Protein AF-A0A565AND0-F1 (afdb_monomer)

Secondary structure (DSSP, 8-state):
--HHHHHHHT--TT--HHHHHHHHHHHHHHT-TTT-TT-HHHHHHHHHHHHHHHHHHH-

InterPro domains:
  IPR001623 DnaJ domain [PF00226] (4-55)
  IPR001623 DnaJ domain [PR00625] (6-24)
  IPR001623 DnaJ domain [PR00625] (24-39)
  IPR001623 DnaJ domain [PR00625] (41-59)
  IPR001623 DnaJ domain [PS50076] (4-59)
  IPR001623 DnaJ domain [SM00271] (3-58)
  IPR001623 DnaJ domain [cd06257] (4-55)
  IPR036869 Chaperone J-domain superfamily [G3DSA:1.10.287.110] (1-58)
  IPR036869 Chaperone J-domain superfamily [SSF46565] (3-55)
  IPR051938 Apoptosis and cytoskeleton modulation protein [PTHR44145] (3-55)

Foldseek 3Di:
DLVVLCVLLVHDLPDDLVSLVVSLVVLCVVLPCVVVVPPVVSVVSNVSSVVSSVVSVVD

pLDDT: mean 84.46, std 7.5, range [58.97, 91.56]

Solvent-accessible surface area (backbone atoms only — not comparable to full-atom values): 3398 Å² total; per-residue (Å²): 126,66,65,62,32,25,58,71,50,71,46,59,91,82,53,54,69,71,54,52,50,52,34,44,54,53,48,44,64,73,27,26,56,91,84,33,77,88,38,71,64,29,51,51,51,38,51,53,43,51,50,27,52,54,49,68,72,74,106

Structure (mmCIF, N/CA/C/O backbone):
data_AF-A0A565AND0-F1
#
_entry.id   AF-A0A565AND0-F1
#
loop_
_atom_site.group_PDB
_atom_site.id
_atom_site.type_symbol
_atom_site.label_atom_id
_atom_site.label_alt_id
_atom_site.label_comp_id
_atom_site.label_asym_id
_atom_site.label_entity_id
_atom_site.label_seq_id
_atom_site.pdbx_PDB_ins_code
_atom_site.Cartn_x
_atom_site.Cartn_y
_atom_site.Cartn_z
_atom_site.occupancy
_atom_site.B_iso_or_equiv
_atom_site.auth_seq_id
_atom_site.auth_comp_id
_atom_site.auth_asym_id
_atom_site.auth_atom_id
_atom_site.pdbx_PDB_model_num
ATOM 1 N N . MET A 1 1 ? -1.262 17.091 2.473 1.00 59.88 1 MET A N 1
ATOM 2 C CA . MET A 1 1 ? -0.283 16.257 3.214 1.00 59.88 1 MET A CA 1
ATOM 3 C C . MET A 1 1 ? -0.850 14.895 3.595 1.00 59.88 1 MET A C 1
ATOM 5 O O . MET A 1 1 ? -0.128 13.937 3.400 1.00 59.88 1 MET A O 1
ATOM 9 N N . GLU A 1 2 ? -2.101 14.762 4.051 1.00 58.97 2 GLU A N 1
ATOM 10 C CA . GLU A 1 2 ? -2.777 13.444 4.105 1.00 58.97 2 GLU A CA 1
ATOM 11 C C . GLU A 1 2 ? -3.706 13.204 2.909 1.00 58.97 2 GLU A C 1
ATOM 13 O O . GLU A 1 2 ? -3.757 12.096 2.389 1.00 58.97 2 GLU A O 1
ATOM 18 N N . GLN A 1 3 ? -4.379 14.252 2.416 1.00 60.62 3 GLN A N 1
ATOM 19 C CA . GLN A 1 3 ? -5.281 14.159 1.258 1.00 60.62 3 GLN A CA 1
ATOM 20 C C . GLN A 1 3 ? -4.588 13.583 0.015 1.00 60.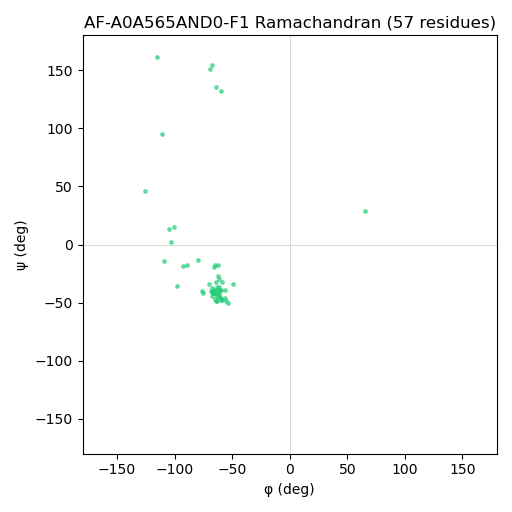62 3 GLN A C 1
ATOM 22 O O . GLN A 1 3 ? -5.153 12.711 -0.637 1.00 60.62 3 GLN A O 1
ATOM 27 N N . ASP A 1 4 ? -3.330 13.965 -0.223 1.00 72.75 4 ASP A N 1
ATOM 28 C CA . ASP A 1 4 ? -2.525 13.453 -1.334 1.00 72.75 4 ASP A CA 1
ATOM 29 C C . ASP A 1 4 ? -2.341 11.922 -1.293 1.00 72.75 4 ASP A C 1
ATOM 31 O O . ASP A 1 4 ? -2.268 11.283 -2.339 1.00 72.75 4 ASP A O 1
ATOM 35 N N . TYR A 1 5 ? -2.294 11.309 -0.102 1.00 79.56 5 TYR A N 1
ATOM 36 C CA . TYR A 1 5 ? -2.118 9.860 0.053 1.00 79.56 5 TYR A CA 1
ATOM 37 C C . TYR A 1 5 ? -3.400 9.082 -0.244 1.00 79.56 5 TYR A C 1
AT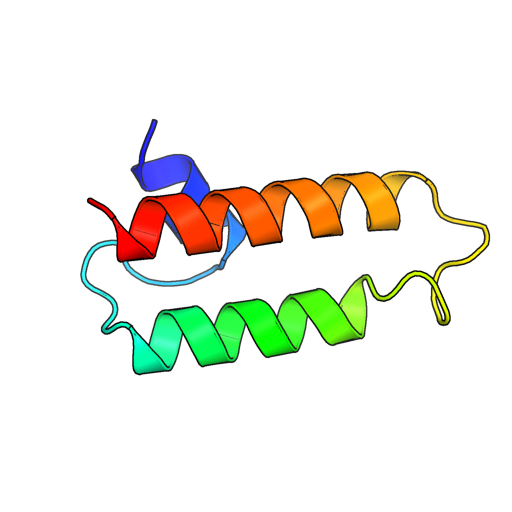OM 39 O O . TYR A 1 5 ? -3.355 8.044 -0.907 1.00 79.56 5 TYR A O 1
ATOM 47 N N . TYR A 1 6 ? -4.547 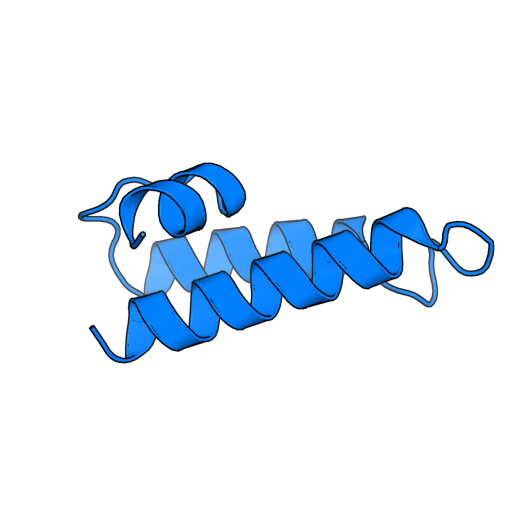9.602 0.197 1.00 81.06 6 TYR A N 1
ATOM 48 C CA . TYR A 1 6 ? -5.851 9.028 -0.130 1.00 81.06 6 TYR A CA 1
ATOM 49 C C . TYR A 1 6 ? -6.140 9.137 -1.631 1.00 81.06 6 TYR A C 1
ATOM 51 O O . TYR A 1 6 ? -6.597 8.168 -2.236 1.00 81.06 6 TYR A O 1
ATOM 59 N N . GLU A 1 7 ? -5.773 10.258 -2.259 1.00 82.25 7 GLU A N 1
ATOM 60 C CA . GLU A 1 7 ? -5.856 10.426 -3.714 1.00 82.25 7 GLU A CA 1
ATOM 61 C C . GLU A 1 7 ? -4.900 9.489 -4.468 1.00 82.25 7 GLU A C 1
ATOM 63 O O . GLU A 1 7 ? -5.300 8.891 -5.468 1.00 82.25 7 GLU A O 1
ATOM 68 N N . LEU A 1 8 ? -3.679 9.274 -3.962 1.00 83.50 8 LEU A N 1
ATOM 69 C CA . LEU A 1 8 ? -2.719 8.297 -4.501 1.00 83.50 8 LEU A CA 1
ATOM 70 C C . LEU A 1 8 ? -3.244 6.858 -4.457 1.00 83.50 8 LEU A C 1
ATOM 72 O O . LEU A 1 8 ? -3.009 6.085 -5.386 1.00 83.50 8 LEU A O 1
ATOM 76 N N . LEU 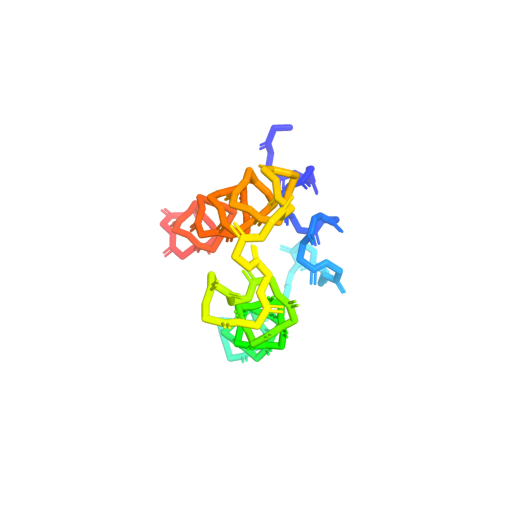A 1 9 ? -3.944 6.499 -3.380 1.00 83.50 9 LEU A N 1
ATOM 77 C CA . LEU A 1 9 ? -4.608 5.205 -3.225 1.00 83.50 9 LEU A CA 1
ATOM 78 C C . LEU A 1 9 ? -5.947 5.136 -3.978 1.00 83.50 9 LEU A C 1
ATOM 80 O O . LEU A 1 9 ? -6.503 4.050 -4.131 1.00 83.50 9 LEU A O 1
ATOM 84 N N . GLY A 1 10 ? -6.479 6.272 -4.438 1.00 84.81 10 GLY A N 1
ATOM 85 C CA . GLY A 1 10 ? -7.801 6.364 -5.054 1.00 84.81 10 GLY A CA 1
ATOM 86 C C . GLY A 1 10 ? -8.946 6.042 -4.090 1.00 84.81 10 GLY A C 1
ATOM 87 O O . GLY A 1 10 ? -9.981 5.536 -4.522 1.00 84.81 10 GLY A O 1
ATOM 88 N N . VAL A 1 11 ? -8.757 6.294 -2.794 1.00 87.25 11 VAL A N 1
ATOM 89 C CA . VAL A 1 11 ? -9.749 6.040 -1.740 1.00 87.25 11 VAL A CA 1
ATOM 90 C C . VAL A 1 11 ? -10.203 7.342 -1.089 1.00 87.25 11 VAL A C 1
ATOM 92 O O . VAL A 1 11 ? -9.553 8.379 -1.198 1.00 87.25 11 VAL A O 1
ATOM 95 N N . SER A 1 12 ? -11.346 7.307 -0.408 1.00 84.38 12 SER A N 1
ATOM 96 C CA . SER A 1 12 ? -11.815 8.467 0.353 1.00 84.38 12 SER A CA 1
ATOM 97 C C . SER A 1 12 ? -10.922 8.729 1.571 1.00 84.38 12 SER A C 1
ATOM 99 O O . SER A 1 12 ? -10.404 7.794 2.173 1.00 84.38 12 SER A O 1
ATOM 101 N N . THR A 1 13 ? -10.813 9.986 2.010 1.00 81.56 13 THR A N 1
ATOM 102 C CA . THR A 1 13 ? -10.120 10.349 3.264 1.00 81.56 13 THR A CA 1
ATOM 103 C C . THR A 1 13 ? -10.765 9.742 4.511 1.00 81.56 13 THR A C 1
ATOM 105 O O . THR A 1 13 ? -10.144 9.705 5.562 1.00 81.56 13 THR A O 1
ATOM 108 N N . ASN A 1 14 ? -12.015 9.286 4.395 1.00 81.56 14 ASN A N 1
ATOM 109 C CA . ASN A 1 14 ? -12.756 8.569 5.435 1.00 81.56 14 ASN A CA 1
ATOM 110 C C . AS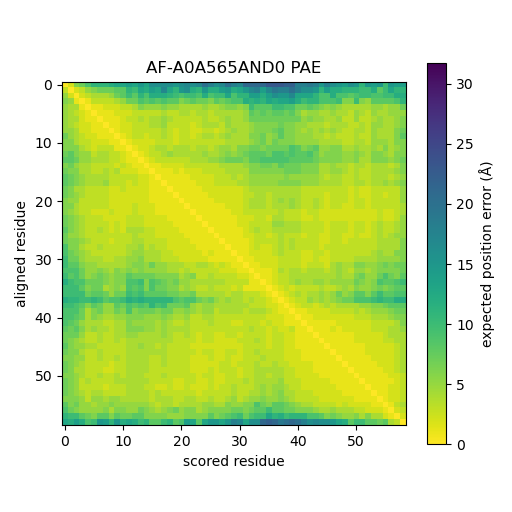N A 1 14 ? -12.860 7.059 5.147 1.00 81.56 14 ASN A C 1
ATOM 112 O O . ASN A 1 14 ? -13.704 6.373 5.728 1.00 81.56 14 ASN A O 1
ATOM 116 N N . ALA A 1 15 ? -12.075 6.543 4.197 1.00 85.44 15 ALA A N 1
ATOM 117 C CA . ALA A 1 15 ? -12.123 5.137 3.829 1.00 85.44 15 ALA A CA 1
ATOM 118 C C . ALA A 1 15 ? -11.691 4.259 5.016 1.00 85.44 15 ALA A C 1
ATOM 120 O O . ALA A 1 15 ? -10.688 4.552 5.667 1.00 85.44 15 ALA A O 1
ATOM 121 N N . PRO A 1 16 ? -12.411 3.161 5.300 1.00 88.12 16 PRO A N 1
ATOM 122 C CA . PRO A 1 16 ? -12.010 2.241 6.352 1.00 88.12 16 PRO A CA 1
ATOM 123 C C . PRO A 1 16 ? -10.716 1.520 5.964 1.00 88.12 16 PRO A C 1
ATOM 125 O O . PRO A 1 16 ? -10.457 1.275 4.784 1.00 88.12 16 PRO A O 1
ATOM 128 N N . GLU A 1 17 ? -9.953 1.062 6.958 1.00 86.25 17 GLU A N 1
ATOM 129 C CA . GLU A 1 17 ? -8.693 0.322 6.761 1.00 86.25 17 GLU A CA 1
ATOM 130 C C . GLU A 1 17 ? -8.816 -0.837 5.756 1.00 86.25 17 GLU A C 1
ATOM 132 O O . GLU A 1 17 ? -7.886 -1.133 5.006 1.00 86.25 17 GLU A O 1
ATOM 137 N N . GLY A 1 18 ? -9.980 -1.495 5.708 1.00 89.38 18 GLY A N 1
ATOM 138 C CA . GLY A 1 18 ? -10.267 -2.559 4.746 1.00 89.38 18 GLY A CA 1
ATOM 139 C C . GLY A 1 18 ? -10.262 -2.091 3.286 1.00 89.38 18 GLY A C 1
ATOM 140 O O . GLY A 1 18 ? -9.791 -2.821 2.413 1.00 89.38 18 GLY A O 1
ATOM 141 N N . GLU A 1 19 ? -10.745 -0.881 3.012 1.00 89.75 19 GLU A N 1
ATOM 142 C CA . GLU A 1 19 ? -10.745 -0.269 1.680 1.00 89.75 19 GLU A CA 1
ATOM 143 C C . GLU A 1 19 ? -9.342 0.216 1.301 1.00 89.75 19 GLU A C 1
ATOM 145 O O . GLU A 1 19 ? -8.868 -0.088 0.206 1.00 89.75 19 GLU A O 1
ATOM 150 N N . ILE A 1 20 ? -8.630 0.831 2.251 1.00 88.25 20 ILE A N 1
ATOM 151 C CA . ILE A 1 20 ? -7.233 1.261 2.093 1.00 88.25 20 ILE A CA 1
ATOM 152 C C . ILE A 1 20 ? -6.334 0.050 1.784 1.00 88.25 20 ILE A C 1
ATOM 154 O O . ILE A 1 20 ? -5.580 0.072 0.810 1.00 88.25 20 ILE A O 1
ATOM 158 N N . LYS A 1 21 ? -6.477 -1.066 2.521 1.00 89.69 21 LYS A N 1
ATOM 159 C CA . LYS A 1 21 ? -5.790 -2.337 2.211 1.00 89.69 21 LYS A CA 1
ATOM 160 C C . LYS A 1 21 ? -6.096 -2.815 0.801 1.00 89.69 21 LYS A C 1
ATOM 162 O O . LYS A 1 21 ? -5.196 -3.244 0.085 1.00 89.69 21 LYS A O 1
ATOM 167 N N . LYS A 1 22 ? -7.365 -2.792 0.400 1.00 91.56 22 LYS A N 1
ATOM 168 C CA . LYS A 1 22 ? -7.795 -3.314 -0.902 1.00 91.56 22 LYS A CA 1
ATOM 169 C C . LYS A 1 22 ? -7.213 -2.492 -2.054 1.00 91.56 22 LYS A C 1
ATOM 171 O O . LYS A 1 22 ? -6.730 -3.078 -3.023 1.00 91.56 22 LYS A O 1
ATOM 176 N N . ALA A 1 23 ? -7.201 -1.168 -1.915 1.00 91.38 23 ALA A N 1
ATOM 177 C CA . ALA A 1 23 ? -6.561 -0.252 -2.852 1.00 91.38 23 ALA A CA 1
ATOM 178 C C . ALA A 1 23 ? -5.043 -0.467 -2.914 1.00 91.38 23 ALA A C 1
ATOM 180 O O . ALA A 1 23 ? -4.499 -0.670 -4.003 1.00 91.38 23 ALA A O 1
ATOM 181 N N . TYR A 1 24 ? -4.382 -0.540 -1.753 1.00 91.25 24 TYR A N 1
ATOM 182 C CA . TYR A 1 24 ? -2.956 -0.849 -1.648 1.00 91.25 24 TYR A CA 1
ATOM 183 C C . TYR A 1 24 ? -2.605 -2.150 -2.376 1.00 91.25 24 TYR A C 1
ATOM 185 O O . TYR A 1 24 ? -1.732 -2.154 -3.237 1.00 91.25 24 TYR A O 1
ATOM 193 N N . TYR A 1 25 ? -3.327 -3.245 -2.118 1.00 90.69 25 TYR A N 1
ATOM 194 C CA . TYR A 1 25 ? -3.095 -4.527 -2.792 1.00 90.69 25 TYR A CA 1
ATOM 195 C C . TYR A 1 25 ? -3.296 -4.453 -4.312 1.00 90.69 25 TYR A C 1
ATOM 197 O O . TYR A 1 25 ? -2.570 -5.114 -5.061 1.00 90.69 25 TYR A O 1
ATOM 205 N N . GLY A 1 26 ? -4.269 -3.668 -4.781 1.00 90.50 26 GLY A N 1
ATOM 206 C CA . GLY A 1 26 ? -4.496 -3.438 -6.209 1.00 90.50 26 GLY A CA 1
ATOM 207 C C . GLY A 1 26 ? -3.315 -2.728 -6.870 1.00 90.50 26 GLY A C 1
ATOM 208 O O . GLY A 1 26 ? -2.796 -3.192 -7.888 1.00 90.50 26 GLY A O 1
ATOM 209 N N . HIS A 1 27 ? -2.842 -1.646 -6.257 1.00 89.06 27 HIS A N 1
ATOM 210 C CA . HIS A 1 27 ? -1.680 -0.896 -6.726 1.00 89.06 27 HIS A CA 1
ATOM 211 C C . HIS A 1 27 ? -0.372 -1.680 -6.595 1.00 89.06 27 HIS A C 1
ATOM 213 O O . HIS A 1 27 ? 0.417 -1.685 -7.533 1.00 89.06 27 HIS A O 1
ATOM 219 N N . ALA A 1 28 ? -0.169 -2.409 -5.498 1.00 88.19 28 ALA A N 1
ATOM 220 C CA . ALA A 1 28 ? 1.006 -3.242 -5.261 1.00 88.19 28 ALA A CA 1
ATOM 221 C C . ALA A 1 28 ? 1.164 -4.332 -6.325 1.00 88.19 28 ALA A C 1
ATOM 223 O O . ALA A 1 28 ? 2.271 -4.580 -6.788 1.00 88.19 28 ALA A O 1
ATOM 224 N N . LYS A 1 29 ? 0.060 -4.952 -6.764 1.00 89.62 29 LYS A N 1
ATOM 225 C CA . LYS A 1 29 ? 0.081 -5.891 -7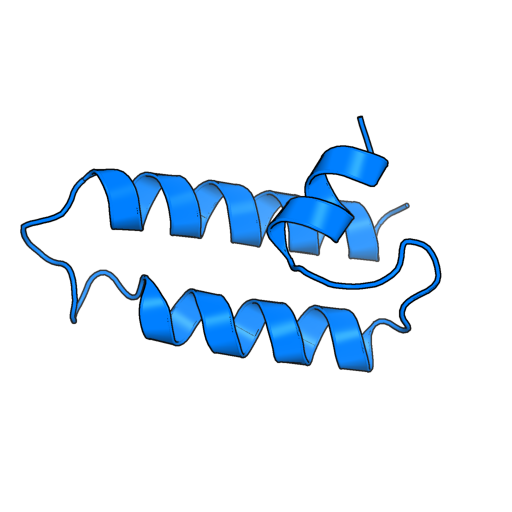.896 1.00 89.62 29 LYS A CA 1
ATOM 226 C C . LYS A 1 29 ? 0.366 -5.191 -9.221 1.00 89.62 29 LYS A C 1
ATOM 228 O O . LYS A 1 29 ? 1.109 -5.723 -10.037 1.00 89.62 29 LYS A O 1
ATOM 233 N N . LYS A 1 30 ? -0.211 -4.007 -9.436 1.00 87.12 30 LYS A N 1
ATOM 234 C CA . LYS A 1 30 ? -0.040 -3.233 -10.673 1.00 87.12 30 LYS A CA 1
ATOM 235 C C . LYS A 1 30 ? 1.391 -2.726 -10.851 1.00 87.12 30 LYS A C 1
ATOM 237 O O . LYS A 1 30 ? 1.915 -2.780 -11.956 1.00 87.12 30 LYS A O 1
ATOM 242 N N . PHE A 1 31 ? 2.011 -2.272 -9.768 1.00 88.75 31 PHE A N 1
ATOM 243 C CA . PHE A 1 31 ? 3.367 -1.728 -9.730 1.00 88.75 31 PHE A CA 1
ATOM 244 C C . PHE A 1 31 ? 4.397 -2.737 -9.211 1.00 88.75 31 PHE A C 1
ATOM 246 O O . PHE A 1 31 ? 5.502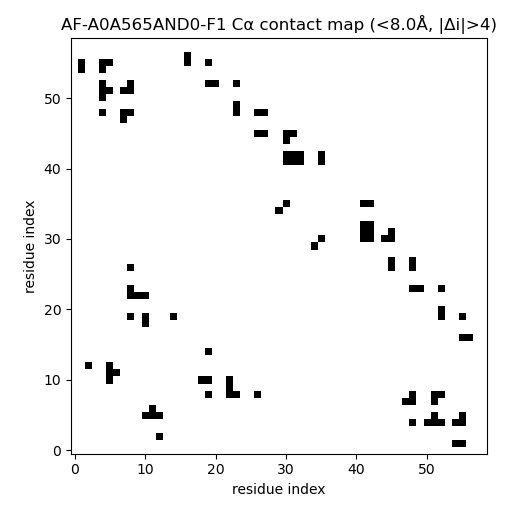 -2.356 -8.842 1.00 88.75 31 PHE A O 1
ATOM 253 N N . HIS A 1 32 ? 4.048 -4.027 -9.161 1.00 85.88 32 HIS A N 1
ATOM 254 C CA . HIS A 1 32 ? 4.930 -5.046 -8.605 1.00 85.88 32 HIS A CA 1
ATOM 255 C C . HIS A 1 32 ? 6.256 -5.078 -9.384 1.00 85.88 32 HIS A C 1
ATOM 257 O O . HIS A 1 32 ? 6.210 -5.163 -10.618 1.00 85.88 32 HIS A O 1
ATOM 263 N N . PRO A 1 33 ? 7.422 -5.079 -8.711 1.00 83.25 33 PRO A N 1
ATOM 264 C CA . PRO A 1 33 ? 8.724 -5.041 -9.381 1.00 83.25 33 PRO A CA 1
ATOM 265 C C . PRO A 1 33 ? 8.937 -6.257 -10.283 1.00 83.25 33 PRO A C 1
ATOM 267 O O . PRO A 1 33 ? 9.570 -6.155 -11.322 1.00 83.25 33 PRO A O 1
ATOM 270 N N . ASP A 1 34 ? 8.339 -7.405 -9.947 1.00 87.31 34 ASP A N 1
ATOM 271 C CA . ASP A 1 34 ? 8.423 -8.601 -10.794 1.00 87.31 34 ASP A CA 1
ATOM 272 C C . ASP A 1 34 ? 7.760 -8.425 -12.173 1.00 87.31 34 ASP A C 1
ATOM 274 O O . ASP A 1 34 ? 8.247 -8.988 -13.154 1.00 87.31 34 ASP A O 1
ATOM 278 N N . MET A 1 35 ? 6.690 -7.623 -12.255 1.00 86.94 35 MET A N 1
ATOM 279 C CA . MET A 1 35 ? 5.988 -7.317 -13.509 1.00 86.94 35 MET A CA 1
ATOM 280 C C . MET A 1 35 ? 6.514 -6.045 -14.187 1.00 86.94 35 MET A C 1
ATOM 282 O O . MET A 1 35 ? 6.286 -5.858 -15.377 1.00 86.94 35 MET A O 1
ATOM 286 N N . ASN A 1 36 ? 7.221 -5.192 -13.442 1.00 88.19 36 ASN A N 1
ATOM 287 C CA . ASN A 1 36 ? 7.691 -3.877 -13.876 1.00 88.19 36 ASN A CA 1
ATOM 288 C C . ASN A 1 36 ? 9.210 -3.734 -13.670 1.00 88.19 36 ASN A C 1
ATOM 290 O O . ASN A 1 36 ? 9.681 -2.739 -13.128 1.00 88.19 36 ASN A O 1
ATOM 294 N N . LYS A 1 37 ? 9.981 -4.754 -14.072 1.00 83.44 37 LYS A N 1
ATOM 295 C CA . LYS A 1 37 ? 11.439 -4.816 -13.851 1.00 83.44 37 LYS A CA 1
ATOM 296 C C . LYS A 1 37 ? 12.213 -3.692 -14.554 1.00 83.44 37 LYS A C 1
ATOM 298 O O . LYS A 1 37 ? 13.279 -3.310 -14.085 1.00 83.44 37 LYS A O 1
ATOM 303 N N . ASP A 1 38 ? 11.668 -3.172 -15.650 1.00 88.00 38 ASP A N 1
ATOM 304 C CA . ASP A 1 38 ? 12.282 -2.133 -16.483 1.00 88.00 38 ASP A CA 1
ATOM 305 C C . ASP A 1 38 ? 11.667 -0.739 -16.262 1.00 88.00 38 ASP A C 1
ATOM 307 O O . ASP A 1 38 ? 12.060 0.220 -16.926 1.00 88.00 38 ASP A O 1
ATOM 311 N N . ASP A 1 39 ? 10.702 -0.610 -15.343 1.00 86.62 39 ASP A N 1
ATOM 312 C CA . ASP A 1 39 ? 9.974 0.637 -15.103 1.00 86.62 39 ASP A CA 1
ATOM 313 C C . ASP A 1 39 ? 10.344 1.226 -13.727 1.00 86.62 39 ASP A C 1
ATOM 315 O O . ASP A 1 39 ? 9.767 0.854 -12.701 1.00 86.62 39 ASP A O 1
ATOM 319 N N . PRO A 1 40 ? 11.315 2.156 -13.664 1.00 86.25 40 PRO A N 1
ATOM 320 C CA . PRO A 1 40 ? 11.716 2.788 -12.405 1.00 86.25 40 PRO A CA 1
ATOM 321 C C . PRO A 1 40 ? 10.604 3.665 -11.806 1.00 86.25 40 PRO A C 1
ATOM 323 O O . PRO A 1 40 ? 10.605 3.960 -10.610 1.00 86.25 40 PRO A O 1
ATOM 326 N N . GLU A 1 41 ? 9.624 4.076 -12.614 1.00 86.69 41 GLU A N 1
ATOM 327 C CA . GLU A 1 41 ? 8.433 4.758 -12.115 1.00 86.69 41 GLU A CA 1
ATOM 328 C C . GLU A 1 41 ? 7.514 3.827 -11.315 1.00 86.69 41 GLU A C 1
ATOM 330 O O . GLU A 1 41 ? 6.889 4.286 -10.357 1.00 86.69 41 GLU A O 1
ATOM 335 N N . ALA A 1 42 ? 7.421 2.543 -11.665 1.00 87.94 42 AL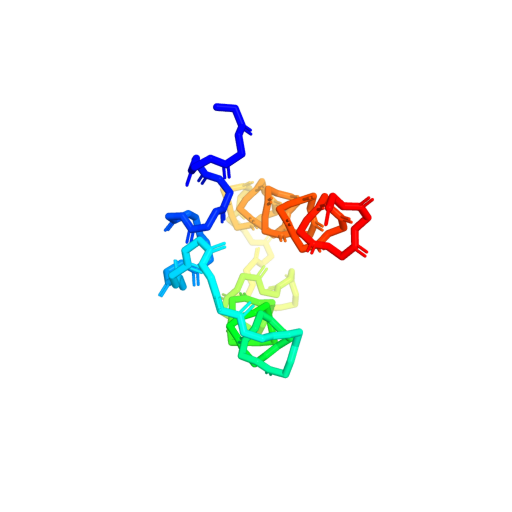A A N 1
ATOM 336 C CA . ALA A 1 42 ? 6.638 1.561 -10.926 1.00 87.94 42 ALA A CA 1
ATOM 337 C C . ALA A 1 42 ? 7.195 1.359 -9.515 1.00 87.94 42 ALA A C 1
ATOM 339 O O . ALA A 1 42 ? 6.421 1.361 -8.561 1.00 87.94 42 ALA A O 1
ATOM 340 N N . GLU A 1 43 ? 8.520 1.286 -9.359 1.00 86.12 43 GLU A N 1
ATOM 341 C CA . GLU A 1 43 ? 9.163 1.247 -8.040 1.00 86.12 43 GLU A CA 1
ATOM 342 C C . GLU A 1 43 ? 8.808 2.493 -7.218 1.00 86.12 43 GLU A C 1
ATOM 344 O O . GLU A 1 43 ? 8.360 2.384 -6.073 1.00 86.12 43 GLU A O 1
ATOM 349 N N . LYS A 1 44 ? 8.918 3.683 -7.822 1.00 88.56 44 LYS A N 1
ATOM 350 C CA . LYS A 1 44 ? 8.569 4.942 -7.157 1.00 88.56 44 LYS A CA 1
ATOM 351 C C . LYS A 1 44 ? 7.100 4.969 -6.722 1.00 88.56 44 LYS A C 1
ATOM 353 O O . LYS A 1 44 ? 6.820 5.252 -5.559 1.00 88.56 44 LYS A O 1
ATOM 358 N N . LYS A 1 45 ? 6.175 4.598 -7.614 1.00 87.69 45 LYS A N 1
ATOM 359 C CA . LYS A 1 45 ? 4.731 4.518 -7.325 1.00 87.69 45 LYS A CA 1
ATOM 360 C C . LYS A 1 45 ? 4.424 3.478 -6.249 1.00 87.69 45 LYS A C 1
ATOM 362 O O . LYS A 1 45 ? 3.600 3.733 -5.378 1.00 87.69 45 LYS A O 1
ATOM 367 N N . PHE A 1 46 ? 5.099 2.331 -6.261 1.00 89.25 46 PHE A N 1
ATOM 368 C CA . PHE A 1 46 ? 4.970 1.307 -5.223 1.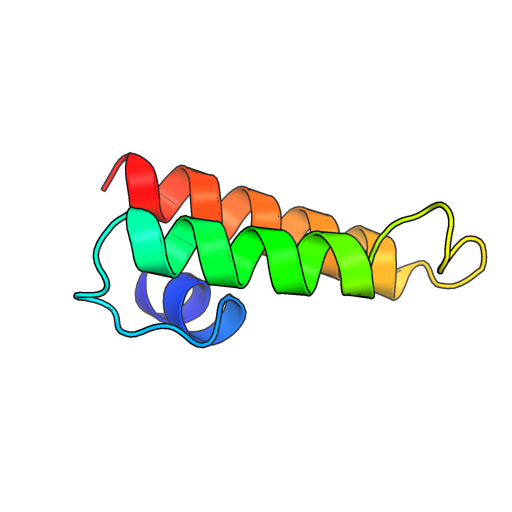00 89.25 46 PHE A CA 1
ATOM 369 C C . PHE A 1 46 ? 5.389 1.837 -3.844 1.00 89.25 46 PHE A C 1
ATOM 371 O O . PHE A 1 46 ? 4.716 1.585 -2.839 1.00 89.25 46 PHE A O 1
ATOM 378 N N . HIS A 1 47 ? 6.474 2.611 -3.797 1.00 87.75 47 HIS A N 1
ATOM 379 C CA . HIS A 1 47 ? 6.962 3.251 -2.579 1.00 87.75 47 HIS A CA 1
ATOM 380 C C . HIS A 1 47 ? 6.003 4.341 -2.076 1.00 87.75 47 HIS A C 1
ATOM 382 O O . HIS A 1 47 ? 5.684 4.375 -0.888 1.00 87.75 47 HIS A O 1
ATOM 388 N N . GLU A 1 48 ? 5.488 5.189 -2.972 1.00 88.50 48 GLU A N 1
ATOM 389 C CA . GLU A 1 48 ? 4.495 6.222 -2.639 1.00 88.50 48 GLU A CA 1
ATOM 390 C C . GLU A 1 48 ? 3.198 5.612 -2.097 1.00 88.50 48 GLU A C 1
ATOM 392 O O . GLU A 1 48 ? 2.694 6.056 -1.068 1.00 88.50 48 GLU A O 1
ATOM 397 N N . VAL A 1 49 ? 2.706 4.540 -2.721 1.00 88.62 49 VAL A N 1
ATOM 398 C CA . VAL A 1 49 ? 1.505 3.813 -2.283 1.00 88.62 49 VAL A CA 1
ATOM 399 C C . VAL A 1 49 ? 1.724 3.094 -0.945 1.00 88.62 49 VAL A C 1
ATOM 401 O O . VAL A 1 49 ? 0.824 3.082 -0.106 1.00 88.62 49 VAL A O 1
ATOM 404 N N . SER A 1 50 ? 2.914 2.538 -0.696 1.00 88.25 50 SER A N 1
ATOM 405 C CA . SER A 1 50 ? 3.245 1.939 0.610 1.00 88.25 50 SER A CA 1
ATOM 406 C C . SER A 1 50 ? 3.298 2.982 1.719 1.00 88.25 50 SER A C 1
ATOM 408 O O . SER A 1 50 ? 2.760 2.757 2.800 1.00 88.25 50 SER A O 1
ATOM 410 N N . LYS A 1 51 ? 3.888 4.147 1.439 1.00 88.38 51 LYS A N 1
ATOM 411 C CA . LYS A 1 51 ? 3.944 5.254 2.394 1.00 88.38 51 LYS A CA 1
ATOM 412 C C . LYS A 1 51 ? 2.558 5.831 2.674 1.00 88.38 51 LYS A C 1
ATOM 414 O O . LYS A 1 51 ? 2.235 6.077 3.830 1.00 88.38 51 LYS A O 1
ATOM 419 N N . ALA A 1 52 ? 1.736 5.991 1.637 1.00 86.81 52 ALA A N 1
ATOM 420 C CA . ALA A 1 52 ? 0.340 6.397 1.764 1.00 86.81 52 ALA A CA 1
ATOM 421 C C . ALA A 1 52 ? -0.428 5.457 2.700 1.00 86.81 52 ALA A C 1
ATOM 423 O O . ALA A 1 52 ? -1.068 5.906 3.642 1.00 86.81 52 ALA A O 1
ATOM 424 N N . TYR A 1 53 ? -0.294 4.150 2.480 1.00 88.12 53 TYR A N 1
ATOM 425 C CA . TYR A 1 53 ? -0.929 3.125 3.299 1.00 88.12 53 TYR A CA 1
ATOM 426 C C . TYR A 1 53 ? -0.469 3.160 4.766 1.00 88.12 53 TYR A C 1
ATOM 428 O O . TYR A 1 53 ? -1.303 3.096 5.663 1.00 88.12 53 TYR A O 1
ATOM 436 N N . GLU A 1 54 ? 0.835 3.295 5.022 1.00 86.62 54 GLU A N 1
ATOM 437 C CA . GLU A 1 54 ? 1.381 3.375 6.385 1.00 86.62 54 GLU A CA 1
ATOM 438 C C . GLU A 1 54 ? 0.879 4.617 7.134 1.00 86.62 54 GLU A C 1
ATOM 440 O O . GLU A 1 54 ? 0.448 4.520 8.285 1.00 86.62 54 GLU A O 1
ATOM 445 N N . VAL A 1 55 ? 0.865 5.774 6.464 1.00 85.00 55 VAL A N 1
ATOM 446 C CA . VAL A 1 55 ? 0.345 7.021 7.041 1.00 85.00 55 VAL A CA 1
ATOM 447 C C . VAL A 1 55 ? -1.153 6.900 7.316 1.00 85.00 55 VAL A C 1
ATOM 449 O O . VAL A 1 55 ? -1.576 7.196 8.426 1.00 85.00 55 VAL A O 1
ATOM 452 N N . SER A 1 56 ? -1.949 6.390 6.370 1.00 81.56 56 SER A N 1
ATOM 453 C CA . SER A 1 56 ? -3.401 6.230 6.544 1.00 81.56 56 SER A CA 1
ATOM 454 C C . SER A 1 56 ? -3.803 5.226 7.633 1.00 81.56 56 SER A C 1
ATOM 456 O O . SER A 1 56 ? -4.949 5.242 8.063 1.00 81.56 56 SER A O 1
ATOM 458 N N . LEU A 1 57 ? -2.901 4.344 8.073 1.00 79.06 57 LEU A N 1
ATOM 459 C CA . LEU A 1 57 ? -3.139 3.434 9.202 1.00 79.06 57 LEU A CA 1
ATOM 460 C C . LEU A 1 57 ? -2.738 4.014 10.562 1.00 79.06 57 LEU A C 1
ATOM 462 O O . LEU A 1 57 ? -3.119 3.462 11.593 1.00 79.06 57 LEU A O 1
ATOM 466 N N . THR A 1 58 ? -1.922 5.067 10.568 1.00 73.62 58 THR A N 1
ATOM 467 C CA . THR A 1 58 ? -1.332 5.629 11.793 1.00 73.62 58 THR A CA 1
ATOM 468 C C . THR A 1 58 ? -1.925 6.998 12.158 1.00 73.62 58 THR A C 1
ATOM 470 O O . THR A 1 58 ? -1.707 7.461 13.278 1.00 73.62 58 THR A O 1
ATOM 473 N N . SER A 1 59 ? -2.648 7.632 11.226 1.00 62.06 59 SER A N 1
ATOM 474 C CA . SER A 1 59 ? -3.323 8.934 11.375 1.00 62.06 59 SER A CA 1
ATOM 475 C C . SER A 1 59 ? -4.761 8.803 11.878 1.00 62.06 59 SER A C 1
ATOM 477 O O . SER A 1 59 ? -5.431 7.819 11.492 1.00 62.06 59 SER A O 1
#

Nearest PDB structures (foldseek):
  2dn9-assembly1_A  TM=9.296E-01  e=1.933E-04  Homo sapiens
  7x89-assembly1_A  TM=8.824E-01  e=3.538E-04  Homo sapiens
  5nro-assembly1_B  TM=9.256E-01  e=7.762E-04  Escherichia coli
  6rzy-assembly2_B  TM=9.661E-01  e=4.215E-03  Plasmodium falciparum 3D7
  2n04-assembly1_A  TM=8.863E-01  e=3.116E-03  Homo sapiens

Sequence (59 aa):
MEQDYYELLGVSTNAPEGEIKKAYYGHAKKFHPDMNKDDPEAEKKFHEVSKAYEVSLTS

Mean predicted aligned error: 4.43 Å

Organism: NCBI:txid586526

Radius of gyration: 11.25 Å; Cα contacts (8 Å, |Δi|>4): 55; chains: 1; bounding box: 25×25×28 Å